Protein AF-A0A6G4CLY7-F1 (afdb_monomer)

Mean predicted aligned error: 5.32 Å

Organism: Escherichia coli (NCBI:txid562)

Secondary structure (DSSP, 8-state):
--------HHHHHHHHHHHHHHHHHHHHHTT-HHHH---HHHHHHHHHHH---TT-EEEETT-TTSHHHHHHHHHHHHH-S-TT---EEEE--S-HHHHHHHHHHHH-

InterPro domains:
  IPR003356 DNA methylase, adenine-specific [PF02384] (19-108)
  IPR029063 S-adenosyl-L-methionine-dependent methyltransferase superfamily [G3DSA:3.40.50.150] (15-108)
  IPR029063 S-adenosyl-L-methionine-dependent methyltransferase superfamily [SSF53335] (11-108)
  IPR051537 DNA Adenine N(4)/N(6)-Methyltransferase [PTHR42933] (18-107)

Radius of gyration: 15.2 Å; Cα contacts (8 Å, |Δi|>4): 115; chains: 1; bounding box: 43×25×37 Å

pLDDT: mean 87.93, std 9.93, range [48.12, 97.5]

Nearest PDB structures (foldseek):
  3ufb-assembly1_A  TM=7.693E-01  e=2.937E-07  Vibrio vulnificus YJ016
  2okc-assembly1_A  TM=8.956E-01  e=2.846E-05  Bacteroides thetaiotaomicron VPI-5482
  7vs4-assembly1_A  TM=7.958E-01  e=9.723E-05  Aquipseudomonas alcaligenes
  2y7h-assembly1_C  TM=7.646E-01  e=4.365E-04  Escherichia coli

Solvent-accessible surface area (backbone atoms only — not comparable to full-atom values): 6368 Å² total; per-residue (Å²): 136,82,89,80,75,83,91,44,71,69,55,49,52,51,52,52,53,51,50,53,52,49,52,53,47,53,36,55,73,68,74,47,34,82,75,42,48,78,57,65,72,59,42,50,51,53,39,62,74,64,58,66,52,74,68,40,73,46,79,36,79,70,28,21,45,27,61,58,59,52,49,42,54,49,49,25,66,72,69,49,89,53,95,80,65,48,69,45,80,45,72,37,47,94,46,68,66,32,43,54,45,17,52,55,58,71,74,106

Foldseek 3Di:
DDCPDDDDPVSVVVVVVVVVVVVCVVLVVVVNVVQADDPLVVLLVVLVVVQDEFPEEDEEASCRLNNNQVVNVVSHVVPDPDPPGDYHYYYHHPDPVRVVNNVVVVVD

Sequence (108 aa):
YSLSHIHSLTEFYQYANSYQSLILRMVNESGRSGEYVTPSALVQLMVEMLSPTDGTSIYDPACGTGGLLIESARYIKGNSLNKNFNYSLIGNDTSSFACLISIVNLLI

Structure (mmCIF, N/CA/C/O backbone):
data_AF-A0A6G4CLY7-F1
#
_entry.id   AF-A0A6G4CLY7-F1
#
loop_
_atom_site.group_PDB
_atom_site.id
_atom_site.type_symbol
_atom_site.label_atom_id
_atom_site.label_alt_id
_atom_site.label_comp_id
_atom_site.label_asym_id
_atom_site.label_entity_id
_atom_site.label_seq_id
_atom_site.pdbx_PDB_ins_code
_atom_site.Cartn_x
_atom_site.Cartn_y
_atom_site.Cartn_z
_atom_site.occupancy
_atom_site.B_iso_or_equiv
_atom_site.auth_seq_id
_atom_site.auth_comp_id
_atom_site.auth_asym_id
_atom_site.auth_atom_id
_atom_site.pdbx_PDB_model_num
ATOM 1 N N . TYR A 1 1 ? 26.958 4.292 0.784 1.00 48.12 1 TYR A N 1
ATOM 2 C CA . TYR A 1 1 ? 26.070 4.853 1.818 1.00 48.12 1 TYR A CA 1
ATOM 3 C C . TYR A 1 1 ? 26.128 3.936 3.027 1.00 48.12 1 TYR A C 1
ATOM 5 O O . TYR A 1 1 ? 25.861 2.753 2.868 1.00 48.12 1 TYR A O 1
ATOM 13 N N . SER A 1 2 ? 26.592 4.432 4.176 1.00 52.72 2 SER A N 1
ATOM 14 C CA . SER A 1 2 ? 26.592 3.677 5.438 1.00 52.72 2 SER A CA 1
ATOM 15 C C . SER A 1 2 ? 25.283 3.977 6.156 1.00 52.72 2 SER A C 1
ATOM 17 O O . SER A 1 2 ? 24.945 5.150 6.305 1.00 52.72 2 SER A O 1
ATOM 19 N N . LEU A 1 3 ? 24.529 2.951 6.551 1.00 60.19 3 LEU A N 1
ATOM 20 C CA . LEU A 1 3 ? 23.275 3.123 7.284 1.00 60.19 3 LEU A CA 1
ATOM 21 C C . LEU A 1 3 ? 23.597 3.362 8.769 1.00 60.19 3 LEU A C 1
ATOM 23 O O . LEU A 1 3 ? 23.448 2.477 9.608 1.00 60.19 3 LEU A O 1
ATOM 27 N N . SER A 1 4 ? 24.125 4.540 9.093 1.00 61.00 4 SER A N 1
ATOM 28 C CA . SER A 1 4 ? 24.464 4.910 10.467 1.00 61.00 4 SER A CA 1
ATOM 29 C C . SER A 1 4 ? 23.225 5.436 11.192 1.00 61.00 4 SER A C 1
ATOM 31 O O . SER A 1 4 ? 23.127 6.627 11.441 1.00 61.00 4 SER A O 1
ATOM 33 N N . HIS A 1 5 ? 22.308 4.522 11.520 1.00 72.81 5 HIS A N 1
ATOM 34 C CA . HIS A 1 5 ? 21.140 4.720 12.391 1.00 72.81 5 HIS A CA 1
ATOM 35 C C . HIS A 1 5 ? 20.031 5.667 11.882 1.00 72.81 5 HIS A C 1
ATOM 37 O O . HIS A 1 5 ? 20.273 6.641 11.187 1.00 72.81 5 HIS A O 1
ATOM 43 N N . ILE A 1 6 ? 18.781 5.348 12.240 1.00 79.94 6 ILE A N 1
ATOM 44 C CA . ILE A 1 6 ? 17.612 6.217 12.042 1.00 79.94 6 ILE A CA 1
ATOM 45 C C . ILE A 1 6 ? 17.310 6.847 13.397 1.00 79.94 6 ILE A C 1
ATOM 47 O O . ILE A 1 6 ? 16.997 6.137 14.354 1.00 79.94 6 ILE A O 1
ATOM 51 N N . HIS A 1 7 ? 17.436 8.166 13.495 1.00 79.62 7 HIS A N 1
ATOM 52 C CA . HIS A 1 7 ? 17.404 8.881 14.770 1.00 79.62 7 HIS A CA 1
ATOM 53 C C . HIS A 1 7 ? 16.031 9.473 15.105 1.00 79.62 7 HIS A C 1
ATOM 55 O O . HIS A 1 7 ? 15.799 9.883 16.242 1.00 79.62 7 HIS A O 1
ATOM 61 N N . SER A 1 8 ? 15.105 9.529 14.141 1.00 89.06 8 SER A N 1
ATOM 62 C CA . SER A 1 8 ? 13.757 10.059 14.365 1.00 89.06 8 SER A CA 1
ATOM 63 C C . SER A 1 8 ? 12.707 9.478 13.415 1.00 89.06 8 SER A C 1
ATOM 65 O O . SER A 1 8 ? 13.018 9.033 12.311 1.00 89.06 8 SER A O 1
ATOM 67 N N . LEU A 1 9 ? 11.435 9.554 13.824 1.00 88.56 9 LEU A N 1
ATOM 68 C CA . LEU A 1 9 ? 10.279 9.249 12.967 1.00 88.56 9 LEU A CA 1
ATOM 69 C C . LEU A 1 9 ? 10.251 10.127 11.710 1.00 88.56 9 LEU A C 1
ATOM 71 O O . LEU A 1 9 ? 9.945 9.642 10.627 1.00 88.56 9 LEU A O 1
ATOM 75 N N . THR A 1 10 ? 10.609 11.406 11.833 1.00 89.62 10 THR A N 1
ATOM 76 C CA . THR A 1 10 ? 10.685 12.323 10.689 1.00 89.62 10 THR A CA 1
ATOM 77 C C . THR A 1 10 ? 11.703 11.846 9.658 1.00 89.62 10 THR A C 1
ATOM 79 O O . THR A 1 10 ? 11.415 11.844 8.465 1.00 89.62 10 THR A O 1
ATOM 82 N N . GLU A 1 11 ? 12.874 11.401 10.115 1.00 88.25 11 GLU A N 1
ATOM 83 C CA . GLU A 1 11 ? 13.924 10.863 9.250 1.00 88.25 11 GLU A CA 1
ATOM 84 C C . GLU A 1 11 ? 13.478 9.557 8.571 1.00 88.25 11 GLU A C 1
ATOM 86 O O . GLU A 1 11 ? 13.647 9.396 7.364 1.00 88.25 11 GLU A O 1
ATOM 91 N N . PHE A 1 12 ? 12.811 8.664 9.313 1.00 89.50 12 PHE A N 1
ATOM 92 C CA . PHE A 1 12 ? 12.209 7.453 8.748 1.00 89.50 12 PHE A CA 1
ATOM 93 C C . PHE A 1 12 ? 11.241 7.778 7.599 1.00 89.50 12 PHE A C 1
ATOM 95 O O . PHE A 1 12 ? 11.381 7.234 6.503 1.00 89.50 12 PHE A O 1
A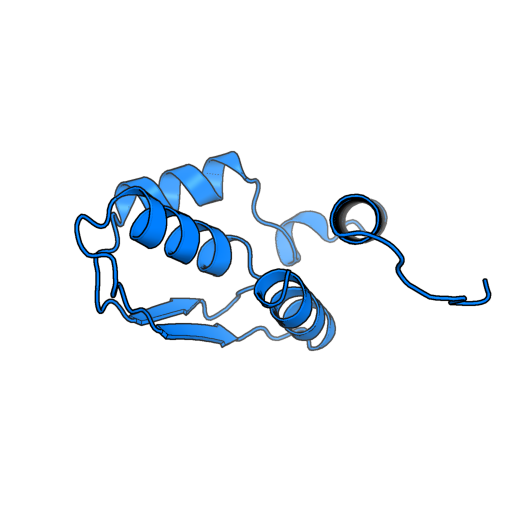TOM 102 N N . TYR A 1 13 ? 10.307 8.713 7.809 1.00 89.25 13 TYR A N 1
ATOM 103 C CA . TYR A 1 13 ? 9.355 9.113 6.769 1.00 89.25 13 TYR A CA 1
ATOM 104 C C . TYR A 1 13 ? 10.031 9.797 5.572 1.00 89.25 13 TYR A C 1
ATOM 106 O O . TYR A 1 13 ? 9.582 9.634 4.438 1.00 89.25 13 TYR A O 1
ATOM 114 N N . GLN A 1 14 ? 11.130 10.530 5.775 1.00 89.94 14 GLN A N 1
ATOM 115 C CA . GLN A 1 14 ? 11.913 11.085 4.667 1.00 89.94 14 GLN A CA 1
ATOM 116 C C . GLN A 1 14 ? 12.541 9.986 3.801 1.00 89.94 14 GLN A C 1
ATOM 118 O O . GLN A 1 14 ? 12.481 10.069 2.569 1.00 89.94 14 GLN A O 1
ATOM 123 N N . TYR A 1 15 ? 13.094 8.936 4.415 1.00 90.06 15 TYR A N 1
ATOM 124 C CA . TYR A 1 15 ? 13.619 7.788 3.673 1.00 90.06 15 TYR A CA 1
ATOM 125 C C . TYR A 1 15 ? 12.513 7.005 2.969 1.00 90.06 15 TYR A C 1
ATOM 127 O O . TYR A 1 15 ? 12.680 6.665 1.801 1.00 90.06 15 TYR A O 1
ATOM 135 N N . ALA A 1 16 ? 11.370 6.791 3.623 1.00 89.44 16 ALA A N 1
ATOM 136 C CA . ALA A 1 16 ? 10.201 6.164 3.012 1.00 89.44 16 ALA A CA 1
ATOM 137 C C . ALA A 1 16 ? 9.720 6.925 1.762 1.00 89.44 16 ALA A C 1
ATOM 139 O O . ALA A 1 16 ? 9.525 6.335 0.700 1.00 89.44 16 ALA A O 1
ATOM 140 N N . ASN A 1 17 ? 9.620 8.255 1.844 1.00 89.50 17 ASN A N 1
ATOM 141 C CA . ASN A 1 17 ? 9.249 9.096 0.703 1.00 89.50 17 ASN A CA 1
ATOM 142 C C . ASN A 1 17 ? 10.299 9.062 -0.418 1.00 89.50 17 ASN A C 1
ATOM 144 O O . ASN A 1 17 ? 9.957 9.057 -1.605 1.00 89.50 17 ASN A O 1
ATOM 148 N N . SER A 1 18 ? 11.584 9.022 -0.054 1.00 91.06 18 SER A N 1
ATOM 149 C CA . SER A 1 18 ? 12.685 8.899 -1.015 1.00 91.06 18 SER A CA 1
ATOM 150 C C . SER A 1 18 ? 12.642 7.549 -1.731 1.00 91.06 18 SER A C 1
ATOM 152 O O . SER A 1 18 ? 12.758 7.502 -2.953 1.00 91.06 18 SER A O 1
ATOM 154 N N . TYR A 1 19 ? 12.398 6.465 -0.992 1.00 91.12 19 TYR A N 1
ATOM 155 C CA . TYR A 1 19 ? 12.182 5.126 -1.531 1.00 91.12 19 TYR A CA 1
ATOM 156 C C . TYR A 1 19 ? 11.015 5.110 -2.523 1.00 91.12 19 TYR A C 1
ATOM 158 O O . TYR A 1 19 ? 11.206 4.718 -3.674 1.00 91.12 19 TYR A O 1
ATOM 166 N N . GLN A 1 20 ? 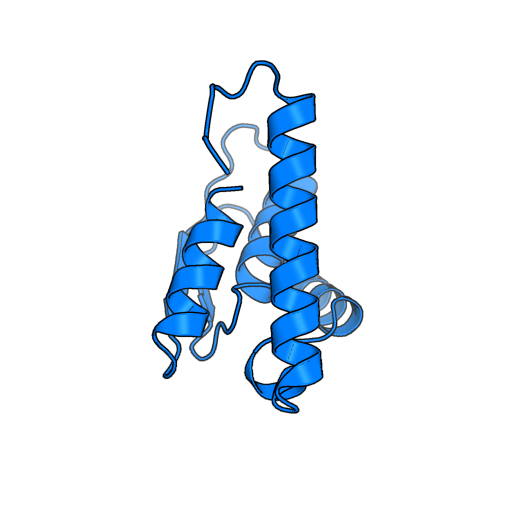9.849 5.634 -2.134 1.00 85.06 20 GLN A N 1
ATOM 167 C CA . GLN A 1 20 ? 8.682 5.700 -3.015 1.00 85.06 20 GLN A CA 1
ATOM 168 C C . GLN A 1 20 ? 8.984 6.478 -4.304 1.00 85.06 20 GLN A C 1
ATOM 170 O O . GLN A 1 20 ? 8.621 6.056 -5.402 1.00 85.06 20 GLN A O 1
ATOM 175 N N . SER A 1 21 ? 9.701 7.597 -4.186 1.00 87.25 21 SER A N 1
ATOM 176 C CA . SER A 1 21 ? 10.108 8.412 -5.334 1.00 87.25 21 SER A CA 1
ATOM 177 C C . SER A 1 21 ? 11.049 7.659 -6.278 1.00 87.25 21 SER A C 1
ATOM 179 O O . SER A 1 21 ? 10.929 7.790 -7.496 1.00 87.25 21 SER A O 1
ATOM 181 N N . LEU A 1 22 ? 11.976 6.863 -5.736 1.00 88.94 22 LEU A N 1
ATOM 182 C CA . LEU A 1 22 ? 12.887 6.035 -6.527 1.00 88.94 22 LEU A CA 1
ATOM 183 C C . LEU A 1 22 ? 12.138 4.925 -7.265 1.00 88.94 22 LEU A C 1
ATOM 185 O O . LEU A 1 22 ? 12.374 4.744 -8.457 1.00 88.94 22 LEU A O 1
ATOM 189 N N . ILE A 1 23 ? 11.199 4.242 -6.602 1.00 85.12 23 ILE A N 1
ATOM 190 C CA . ILE A 1 23 ? 10.361 3.224 -7.246 1.00 85.12 23 ILE A CA 1
ATOM 191 C C . ILE A 1 23 ? 9.572 3.832 -8.406 1.00 85.12 23 ILE A C 1
ATOM 193 O O . ILE A 1 23 ? 9.616 3.304 -9.514 1.00 85.12 23 ILE A O 1
ATOM 197 N N . LEU A 1 24 ? 8.914 4.975 -8.192 1.00 82.31 24 LEU A N 1
ATOM 198 C CA . LEU A 1 24 ? 8.165 5.657 -9.251 1.00 82.31 24 LEU A CA 1
ATOM 199 C C . LEU A 1 24 ? 9.061 6.051 -10.433 1.00 82.31 24 LEU A C 1
ATOM 201 O O . LEU A 1 24 ? 8.659 5.889 -11.584 1.00 82.31 24 LEU A O 1
ATOM 205 N N . ARG A 1 25 ? 10.284 6.532 -10.172 1.00 85.25 25 ARG A N 1
ATOM 206 C CA . ARG A 1 25 ? 11.257 6.836 -11.234 1.00 85.25 25 ARG A CA 1
ATOM 207 C C . ARG A 1 25 ? 11.664 5.588 -12.005 1.00 85.25 25 ARG A C 1
ATOM 209 O O . ARG A 1 25 ? 11.554 5.598 -13.223 1.00 85.25 25 ARG A O 1
ATOM 216 N N . MET A 1 26 ? 12.044 4.509 -11.320 1.00 83.38 26 MET A N 1
ATOM 217 C CA . MET A 1 26 ? 12.416 3.244 -11.964 1.00 83.38 26 MET A CA 1
ATOM 218 C C . MET A 1 26 ? 11.288 2.694 -12.841 1.00 83.38 26 MET A C 1
ATOM 220 O O . MET A 1 26 ? 11.515 2.271 -13.973 1.00 83.38 26 MET A O 1
ATOM 224 N N . VAL A 1 27 ? 10.060 2.723 -12.323 1.00 78.62 27 VAL A N 1
ATOM 225 C CA . VAL A 1 27 ? 8.869 2.253 -13.031 1.00 78.62 27 VAL A CA 1
ATOM 226 C C . VAL A 1 27 ? 8.618 3.096 -14.287 1.00 78.62 27 VAL A C 1
ATOM 228 O O . VAL A 1 27 ? 8.411 2.535 -15.363 1.00 78.62 27 VAL A O 1
ATOM 231 N N . ASN A 1 28 ? 8.721 4.422 -14.190 1.00 79.19 28 ASN A N 1
ATOM 232 C CA . ASN A 1 28 ? 8.559 5.321 -15.335 1.00 79.19 28 ASN A CA 1
ATOM 233 C 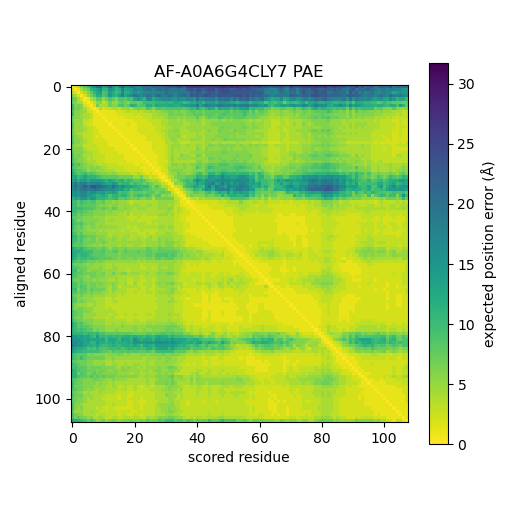C . ASN A 1 28 ? 9.679 5.170 -16.376 1.00 79.19 28 ASN A C 1
ATOM 235 O O . ASN A 1 28 ? 9.399 5.116 -17.571 1.00 79.19 28 ASN A O 1
ATOM 239 N N . GLU A 1 29 ? 10.934 5.065 -15.937 1.00 81.19 29 GLU A N 1
ATOM 240 C CA . GLU A 1 29 ? 12.105 4.918 -16.811 1.00 81.19 29 GLU A CA 1
ATOM 241 C C . GLU A 1 29 ? 12.133 3.564 -17.530 1.00 81.19 29 GLU A C 1
ATOM 243 O O . GLU A 1 29 ? 12.594 3.477 -18.665 1.00 81.19 29 GLU A O 1
ATOM 248 N N . SER A 1 30 ? 11.588 2.510 -16.913 1.00 76.69 30 SER A N 1
ATOM 249 C CA . SER A 1 30 ? 11.497 1.180 -17.529 1.00 76.69 30 SER A CA 1
ATOM 250 C C . SER A 1 30 ? 10.511 1.099 -18.703 1.00 76.69 30 SER A C 1
ATOM 252 O O . SER A 1 30 ? 10.503 0.101 -19.422 1.00 76.69 30 SER A O 1
ATOM 254 N N . GLY A 1 31 ? 9.645 2.106 -18.880 1.00 68.62 31 GLY A N 1
ATOM 255 C CA . GLY A 1 31 ? 8.556 2.080 -19.861 1.00 68.62 31 GLY A CA 1
ATOM 256 C C . GLY A 1 31 ? 7.420 1.105 -19.519 1.00 68.62 31 GLY A C 1
ATOM 257 O O . GLY A 1 31 ? 6.500 0.943 -20.315 1.00 68.62 31 GLY A O 1
ATOM 258 N N . ARG A 1 32 ? 7.454 0.468 -18.341 1.00 67.38 32 ARG A N 1
ATOM 259 C CA . ARG A 1 32 ? 6.466 -0.524 -17.875 1.00 67.38 32 ARG A CA 1
ATOM 260 C C . ARG A 1 32 ? 5.544 0.050 -16.798 1.00 67.38 32 ARG A C 1
ATOM 262 O O . ARG A 1 32 ? 5.075 -0.663 -15.916 1.00 67.38 32 ARG A O 1
ATOM 269 N N . SER A 1 33 ? 5.288 1.357 -16.842 1.00 61.84 33 SER A N 1
ATOM 270 C CA . SER A 1 33 ? 4.599 2.065 -15.760 1.00 61.84 33 SER A CA 1
ATOM 271 C C . SER A 1 33 ? 3.192 1.550 -15.467 1.00 61.84 33 SER A C 1
ATOM 273 O O . SER A 1 33 ? 2.846 1.376 -14.302 1.00 61.84 33 SER A O 1
ATOM 275 N N . GLY A 1 34 ? 2.428 1.207 -16.507 1.00 61.38 34 GLY A N 1
ATOM 276 C CA . GLY A 1 34 ? 1.086 0.634 -16.370 1.00 61.38 34 GLY A CA 1
ATOM 277 C C . GLY A 1 34 ? 1.039 -0.830 -15.914 1.00 61.38 34 GLY A C 1
ATOM 278 O O . GLY A 1 34 ? -0.034 -1.304 -15.566 1.00 61.38 34 GLY A O 1
ATOM 279 N N . GLU A 1 35 ? 2.170 -1.543 -15.909 1.00 68.44 35 GLU A N 1
ATOM 280 C CA . GLU A 1 35 ? 2.262 -2.930 -15.419 1.00 68.44 35 GLU A CA 1
ATOM 281 C C . GLU A 1 35 ? 2.480 -2.975 -13.899 1.00 68.44 35 GLU A C 1
ATOM 283 O O . GLU A 1 35 ? 2.106 -3.945 -13.252 1.00 68.44 35 GLU A O 1
ATOM 288 N N . TYR A 1 36 ? 3.066 -1.919 -13.323 1.00 68.94 36 TYR A N 1
ATOM 289 C CA . TYR A 1 36 ? 3.476 -1.904 -11.916 1.00 68.94 36 TYR A CA 1
ATOM 290 C C . TYR A 1 36 ? 2.692 -0.925 -11.044 1.00 68.94 36 TYR A C 1
ATOM 292 O 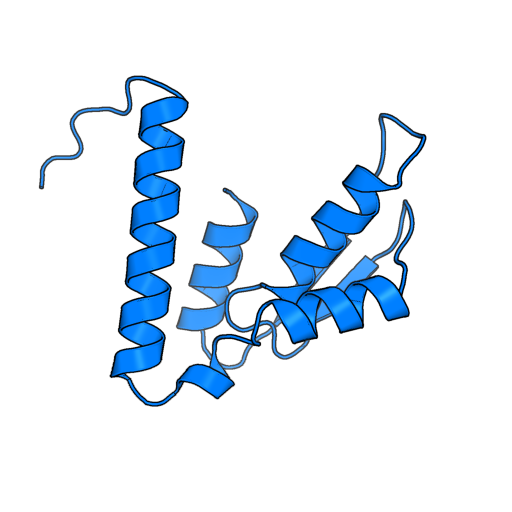O . TYR A 1 36 ? 2.537 -1.179 -9.848 1.00 68.94 36 TYR A O 1
ATOM 300 N N . VAL A 1 37 ? 2.223 0.198 -11.600 1.00 77.62 37 VAL A N 1
ATOM 301 C CA . VAL A 1 37 ? 1.589 1.267 -10.821 1.00 77.62 37 VAL A CA 1
ATOM 302 C C . VAL A 1 37 ? 0.313 1.750 -11.501 1.00 77.62 37 VAL A C 1
ATOM 304 O O . VAL A 1 37 ? 0.337 2.400 -12.545 1.00 77.62 37 VAL A O 1
ATOM 307 N N . THR A 1 38 ? -0.813 1.510 -10.838 1.00 86.44 38 THR A N 1
ATOM 308 C CA . THR A 1 38 ? -2.089 2.143 -11.176 1.00 86.44 38 THR A CA 1
ATOM 309 C C . THR A 1 38 ? -2.066 3.615 -10.740 1.00 86.44 38 THR A C 1
ATOM 311 O O . THR A 1 38 ? -1.691 3.896 -9.597 1.00 86.44 38 THR A O 1
ATOM 314 N N . PRO A 1 39 ? -2.478 4.579 -11.589 1.00 87.94 39 PRO A N 1
ATOM 315 C CA . PRO A 1 39 ? -2.549 5.987 -11.201 1.00 87.94 39 PRO A CA 1
ATOM 316 C C . PRO A 1 39 ? -3.412 6.204 -9.951 1.00 87.94 39 PRO A C 1
ATOM 318 O O . PRO A 1 39 ? -4.523 5.680 -9.869 1.00 87.94 39 PRO A O 1
ATOM 321 N N . SER A 1 40 ? -2.942 7.026 -9.005 1.00 88.69 40 SER A N 1
ATOM 322 C CA . SER A 1 40 ? -3.587 7.198 -7.691 1.00 88.69 40 SER A CA 1
ATOM 323 C C . SER A 1 40 ? -5.059 7.605 -7.768 1.00 88.69 40 SER A C 1
ATOM 325 O O . SER A 1 40 ? -5.860 7.120 -6.980 1.00 88.69 40 SER A O 1
ATOM 327 N N . ALA A 1 41 ? -5.435 8.440 -8.742 1.00 93.69 41 ALA A N 1
ATOM 328 C CA . ALA A 1 41 ? -6.825 8.854 -8.935 1.00 93.69 41 ALA A CA 1
ATOM 329 C C . ALA A 1 41 ? -7.750 7.673 -9.280 1.00 93.69 41 ALA A C 1
ATOM 331 O O . ALA A 1 41 ? -8.888 7.624 -8.825 1.00 93.69 41 ALA A O 1
ATOM 332 N N . LEU A 1 42 ? -7.258 6.702 -10.059 1.00 94.06 42 LEU A N 1
ATOM 333 C CA . LEU A 1 42 ? -8.028 5.508 -10.401 1.00 94.06 42 LEU A CA 1
ATOM 334 C C . LEU A 1 42 ? -8.128 4.559 -9.205 1.00 94.06 42 LEU A C 1
ATOM 336 O O . LEU A 1 42 ? -9.192 4.001 -8.962 1.00 94.06 42 LEU A O 1
ATOM 340 N N . VAL A 1 43 ? -7.044 4.420 -8.437 1.00 95.12 43 VAL A N 1
ATOM 341 C CA . VAL A 1 43 ? -7.042 3.635 -7.195 1.00 95.12 43 VAL A CA 1
ATOM 342 C C . VAL A 1 43 ? -8.066 4.188 -6.202 1.00 95.12 43 VAL A C 1
ATOM 344 O O . VAL A 1 43 ? -8.897 3.433 -5.709 1.00 95.12 43 VAL A O 1
ATOM 347 N N . GLN A 1 44 ? -8.043 5.499 -5.952 1.00 96.25 44 GLN A N 1
ATOM 348 C CA . GLN A 1 44 ? -8.991 6.168 -5.057 1.00 96.25 44 GLN A CA 1
ATOM 349 C C . GLN A 1 44 ? -10.429 5.964 -5.518 1.00 96.25 44 GLN A C 1
ATOM 351 O O . GLN A 1 44 ? -11.256 5.507 -4.735 1.00 96.25 44 GLN A O 1
ATOM 356 N N . LEU A 1 45 ? -10.701 6.193 -6.806 1.00 97.50 45 LEU A N 1
ATOM 357 C CA . LEU A 1 45 ? -12.024 5.967 -7.382 1.00 97.50 45 LEU A CA 1
ATOM 358 C C . LEU A 1 45 ? -12.502 4.522 -7.168 1.00 97.50 45 LEU A C 1
ATOM 360 O O . LEU A 1 45 ? -13.633 4.307 -6.743 1.00 97.50 45 LEU A O 1
ATOM 364 N N . MET A 1 46 ? -11.652 3.527 -7.440 1.00 96.69 46 MET A N 1
ATOM 365 C CA . MET A 1 46 ? -12.000 2.116 -7.249 1.00 96.69 46 MET A CA 1
ATOM 366 C C . MET A 1 46 ? -12.320 1.799 -5.786 1.00 96.69 46 MET A C 1
ATOM 368 O O . MET A 1 46 ? -13.321 1.139 -5.510 1.00 96.69 46 MET A O 1
ATOM 372 N N . VAL A 1 47 ? -11.503 2.276 -4.845 1.00 97.44 47 VAL A N 1
ATOM 373 C CA . VAL A 1 47 ? -11.722 2.041 -3.411 1.00 97.44 47 VAL A CA 1
ATOM 374 C C . VAL A 1 47 ? -12.985 2.742 -2.918 1.00 97.44 47 VAL A C 1
ATOM 376 O O . VAL A 1 47 ? -13.769 2.129 -2.198 1.00 97.44 47 VAL A O 1
ATOM 379 N N . GLU A 1 48 ? -13.228 3.983 -3.341 1.00 96.94 48 GLU A N 1
ATOM 380 C CA . GLU A 1 48 ? -14.455 4.715 -3.017 1.00 96.94 48 GLU A CA 1
ATOM 381 C C . GLU A 1 48 ? -15.696 3.984 -3.539 1.00 96.94 48 GLU A C 1
ATOM 383 O O . GLU A 1 48 ? -16.662 3.808 -2.799 1.00 96.94 48 GLU A O 1
ATOM 388 N N . MET A 1 49 ? -15.659 3.484 -4.777 1.00 97.06 49 MET A N 1
ATOM 389 C CA . MET A 1 49 ? -16.761 2.707 -5.350 1.00 97.06 49 MET A CA 1
ATOM 390 C C . MET A 1 49 ? -17.007 1.385 -4.615 1.00 97.06 49 MET A C 1
ATOM 392 O O . MET A 1 49 ? -18.157 0.973 -4.478 1.00 97.06 49 MET A O 1
ATOM 396 N N . LEU A 1 50 ? -15.947 0.713 -4.154 1.00 96.12 50 LEU A N 1
ATOM 397 C CA . LEU A 1 50 ? -16.059 -0.539 -3.401 1.00 96.12 50 LEU A CA 1
ATOM 398 C C . LEU A 1 50 ? -16.493 -0.314 -1.948 1.00 96.12 50 LEU A C 1
ATOM 400 O O . LEU A 1 50 ? -17.134 -1.192 -1.375 1.00 96.12 50 LEU A O 1
ATOM 404 N N . SER A 1 51 ? -16.153 0.840 -1.364 1.00 96.19 51 SER A N 1
ATOM 405 C CA . SER A 1 51 ? -16.488 1.231 0.011 1.00 96.19 51 SER A CA 1
ATOM 406 C C . SER A 1 51 ? -16.248 0.111 1.047 1.00 96.19 51 SER A C 1
ATOM 408 O O . SER A 1 51 ? -17.178 -0.273 1.763 1.00 96.19 51 SER A O 1
ATOM 410 N N . PRO A 1 52 ? -15.030 -0.465 1.136 1.00 96.19 52 PRO A N 1
ATOM 411 C CA . PRO A 1 52 ? -14.772 -1.587 2.034 1.00 96.19 52 PRO A CA 1
ATOM 412 C C . PRO A 1 52 ? -14.949 -1.186 3.508 1.00 96.19 52 PRO A C 1
ATOM 414 O O . PRO A 1 52 ? -14.585 -0.081 3.914 1.00 96.19 52 PRO A O 1
ATOM 417 N N . THR A 1 53 ? -15.481 -2.102 4.322 1.00 93.88 53 THR A N 1
ATOM 418 C CA . THR A 1 53 ? -15.794 -1.872 5.745 1.00 93.88 53 THR A CA 1
ATOM 419 C C . THR A 1 53 ? -14.925 -2.712 6.682 1.00 93.88 53 THR A C 1
ATOM 421 O O . THR A 1 53 ? -14.212 -3.619 6.244 1.00 93.88 53 THR A O 1
ATOM 424 N N . ASP A 1 54 ? -15.022 -2.459 7.989 1.00 93.62 54 ASP A N 1
ATOM 425 C CA . ASP A 1 54 ? -14.400 -3.282 9.034 1.00 93.62 54 ASP A CA 1
ATOM 426 C C . ASP A 1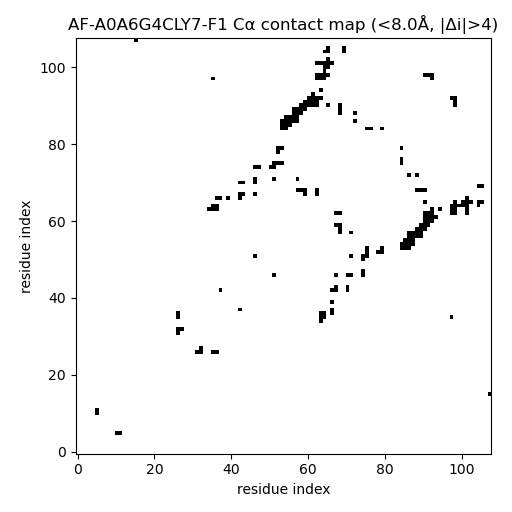 54 ? -14.674 -4.782 8.820 1.00 93.62 54 ASP A C 1
ATOM 428 O O . ASP A 1 54 ? -15.791 -5.189 8.492 1.00 93.62 54 ASP A O 1
ATOM 432 N N . GLY A 1 55 ? -13.648 -5.610 9.004 1.00 92.62 55 GLY A N 1
ATOM 433 C CA . GLY A 1 55 ? -13.707 -7.063 8.846 1.00 92.62 55 GLY A CA 1
ATOM 434 C C . GLY A 1 55 ? -13.575 -7.564 7.407 1.00 92.62 55 GLY A C 1
ATOM 435 O O . GLY A 1 55 ? -13.510 -8.775 7.198 1.00 92.62 55 GLY A O 1
ATOM 436 N N . THR A 1 56 ? -13.503 -6.672 6.416 1.00 94.06 56 THR A N 1
ATOM 437 C CA . THR A 1 56 ? -13.403 -7.064 5.003 1.00 94.06 56 THR A CA 1
ATOM 438 C C . THR A 1 56 ? -12.037 -7.685 4.688 1.00 94.06 56 THR A C 1
ATOM 440 O O . THR A 1 56 ? -10.989 -7.216 5.143 1.00 94.06 56 THR A O 1
ATOM 443 N N . SER A 1 57 ? -12.046 -8.743 3.872 1.00 95.75 57 SER A N 1
ATOM 444 C CA . SER A 1 57 ? -10.847 -9.265 3.215 1.00 95.75 57 SER A CA 1
ATOM 445 C C . SER A 1 57 ? -10.758 -8.684 1.806 1.00 95.75 57 SER A C 1
ATOM 447 O O . SER A 1 57 ? -11.710 -8.774 1.034 1.00 95.75 57 SER A O 1
ATOM 449 N N . ILE A 1 58 ? -9.625 -8.065 1.492 1.00 96.50 58 ILE A N 1
ATOM 450 C CA . ILE A 1 58 ? -9.346 -7.417 0.216 1.00 96.50 58 ILE A CA 1
ATOM 451 C C . ILE A 1 58 ? -8.320 -8.268 -0.517 1.00 96.50 58 ILE A C 1
ATOM 453 O O . ILE A 1 58 ? -7.251 -8.562 0.022 1.00 96.50 58 ILE A O 1
ATOM 457 N N . TYR A 1 59 ? -8.657 -8.652 -1.745 1.00 96.12 59 TYR A N 1
ATOM 458 C CA . TYR A 1 59 ? -7.803 -9.459 -2.600 1.00 96.12 59 TYR A CA 1
ATOM 459 C C . TYR A 1 59 ? -7.508 -8.743 -3.916 1.00 96.12 59 TYR A C 1
ATOM 461 O O . TYR A 1 59 ? -8.433 -8.326 -4.610 1.00 96.12 59 TYR A O 1
ATOM 469 N N . ASP A 1 60 ? -6.225 -8.652 -4.260 1.00 94.62 60 ASP A N 1
ATOM 470 C CA . ASP A 1 60 ? -5.744 -8.124 -5.535 1.00 94.62 60 ASP A CA 1
ATOM 471 C C . ASP A 1 60 ? -4.841 -9.164 -6.240 1.00 94.62 60 ASP A C 1
ATOM 473 O O . ASP A 1 60 ? -3.741 -9.450 -5.757 1.00 94.62 60 ASP A O 1
ATOM 477 N N . PRO A 1 61 ? -5.289 -9.783 -7.352 1.00 93.19 61 PRO A N 1
ATOM 478 C CA . PRO A 1 61 ? -4.536 -10.822 -8.057 1.00 93.19 61 PRO A CA 1
ATOM 479 C C . PRO A 1 61 ? -3.406 -10.288 -8.955 1.00 93.19 61 PRO A C 1
ATOM 481 O O . PRO A 1 61 ? -2.664 -11.102 -9.511 1.00 93.19 61 PRO A O 1
ATOM 484 N N . ALA A 1 62 ? -3.298 -8.967 -9.128 1.00 91.12 62 ALA A N 1
ATOM 485 C CA . ALA A 1 62 ? -2.245 -8.294 -9.886 1.00 91.12 62 ALA A CA 1
ATOM 486 C C . ALA A 1 62 ? -1.826 -7.022 -9.136 1.00 91.12 62 ALA A C 1
ATOM 488 O O . ALA A 1 62 ? -1.987 -5.900 -9.619 1.00 91.12 62 ALA A O 1
ATOM 489 N N . CYS A 1 63 ? -1.351 -7.214 -7.903 1.00 92.19 63 CYS A N 1
ATOM 490 C CA . CYS A 1 63 ? -1.225 -6.131 -6.940 1.00 92.19 63 CYS A CA 1
ATOM 491 C C . CYS A 1 63 ? -0.152 -5.099 -7.290 1.00 92.19 63 CYS A C 1
ATOM 493 O O . CYS A 1 63 ? -0.158 -4.012 -6.704 1.00 92.19 63 CYS A O 1
ATOM 495 N N . GLY A 1 64 ? 0.762 -5.395 -8.222 1.00 90.88 64 GLY A N 1
ATOM 496 C CA . GLY A 1 64 ? 1.838 -4.490 -8.594 1.00 90.88 64 GLY A CA 1
ATOM 497 C C . GLY A 1 64 ? 2.618 -4.040 -7.357 1.00 90.88 64 GLY A C 1
ATOM 498 O O . GLY A 1 64 ? 3.055 -4.850 -6.543 1.00 90.88 64 GLY A O 1
ATOM 499 N N . THR A 1 65 ? 2.756 -2.726 -7.169 1.00 91.25 65 THR A N 1
ATOM 500 C CA . THR A 1 65 ? 3.374 -2.140 -5.963 1.00 91.25 65 THR A CA 1
ATOM 501 C C . THR A 1 65 ? 2.442 -2.044 -4.741 1.00 91.25 65 THR A C 1
ATOM 503 O O . THR A 1 65 ? 2.778 -1.354 -3.778 1.00 91.25 65 THR A O 1
ATOM 506 N N . GLY A 1 66 ? 1.258 -2.661 -4.770 1.00 93.12 66 GLY A N 1
ATOM 507 C CA . GLY A 1 66 ? 0.313 -2.753 -3.649 1.00 93.12 66 GLY A CA 1
ATOM 508 C C . GLY A 1 66 ? -0.645 -1.571 -3.477 1.00 93.12 66 GLY A C 1
ATOM 509 O O . GLY A 1 66 ? -1.294 -1.461 -2.437 1.00 93.12 66 GLY A O 1
ATOM 510 N N . GLY A 1 67 ? -0.742 -0.671 -4.461 1.00 93.06 67 GLY A N 1
ATOM 511 C CA . GLY A 1 67 ? -1.460 0.604 -4.318 1.00 93.06 67 GLY A CA 1
ATOM 512 C C . GLY A 1 67 ? -2.929 0.456 -3.901 1.00 93.06 67 GLY A C 1
ATOM 513 O O . GLY A 1 67 ? -3.382 1.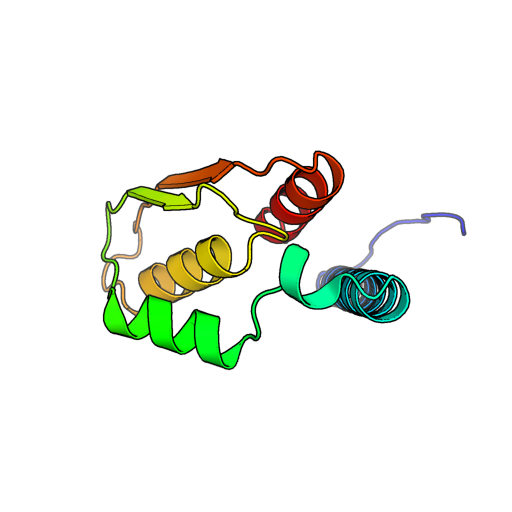160 -3.000 1.00 93.06 67 GLY A O 1
ATOM 514 N N . LEU A 1 68 ? -3.651 -0.497 -4.498 1.00 94.75 68 LEU A N 1
ATOM 515 C CA . LEU A 1 68 ? -5.066 -0.741 -4.201 1.00 94.75 68 LEU A CA 1
ATOM 516 C C . LEU A 1 68 ? -5.285 -1.298 -2.789 1.00 94.75 68 LEU A C 1
ATOM 518 O O . LEU A 1 68 ? -6.201 -0.870 -2.086 1.00 94.75 68 LEU A O 1
ATOM 522 N N . LEU A 1 69 ? -4.419 -2.215 -2.350 1.00 96.31 69 LEU A N 1
ATOM 523 C CA . LEU A 1 69 ? -4.480 -2.815 -1.015 1.00 96.31 69 LEU A CA 1
ATOM 524 C C . LEU A 1 69 ? -4.232 -1.771 0.077 1.00 96.31 69 LEU A C 1
ATOM 526 O O . LEU A 1 69 ? -4.964 -1.712 1.065 1.00 96.31 69 LEU A O 1
ATOM 530 N N . ILE A 1 70 ? -3.225 -0.920 -0.127 1.00 95.31 70 ILE A N 1
ATOM 531 C CA . ILE A 1 70 ? -2.873 0.158 0.801 1.00 95.31 70 ILE A CA 1
ATOM 532 C C . ILE A 1 70 ? -4.016 1.164 0.907 1.00 95.31 70 ILE A C 1
ATOM 534 O O . ILE A 1 70 ? -4.407 1.541 2.013 1.00 95.31 70 ILE A O 1
ATOM 538 N N . GLU A 1 71 ? -4.573 1.589 -0.226 1.00 96.50 71 GLU A N 1
ATOM 539 C CA . GLU A 1 71 ? -5.653 2.571 -0.220 1.00 96.50 71 GLU A CA 1
ATOM 540 C C . GLU A 1 71 ? -6.937 1.999 0.393 1.00 96.50 71 GLU A C 1
ATOM 542 O O . GLU A 1 71 ? -7.599 2.681 1.171 1.00 96.50 71 GLU A O 1
ATOM 547 N N . SER A 1 72 ? -7.228 0.716 0.164 1.00 96.50 72 SER A N 1
ATOM 548 C CA . SER A 1 72 ? -8.345 0.023 0.821 1.00 96.50 72 SER A CA 1
ATOM 549 C C . SER A 1 72 ? -8.189 0.005 2.345 1.00 96.50 72 SER A C 1
ATOM 551 O O . SER A 1 72 ? -9.133 0.305 3.075 1.00 96.50 72 SER A O 1
ATOM 553 N N . ALA A 1 73 ? -6.986 -0.289 2.845 1.00 95.00 73 ALA A N 1
ATOM 554 C CA . ALA A 1 73 ? -6.699 -0.265 4.277 1.00 95.00 73 ALA A CA 1
ATOM 555 C C . ALA A 1 73 ? -6.832 1.143 4.879 1.00 95.00 73 ALA A C 1
ATOM 557 O O . ALA A 1 73 ? -7.382 1.307 5.972 1.00 95.00 73 ALA A O 1
ATOM 558 N N . ARG A 1 74 ? -6.366 2.173 4.159 1.00 94.94 74 ARG A N 1
ATOM 5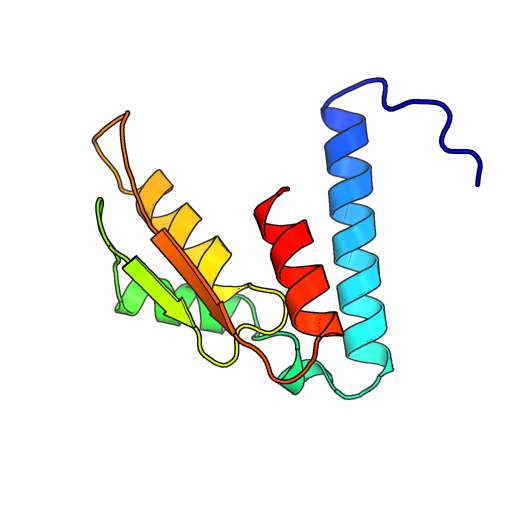59 C CA . ARG A 1 74 ? -6.536 3.578 4.562 1.00 94.94 74 ARG A CA 1
ATOM 560 C C . ARG A 1 74 ? -8.004 3.983 4.596 1.00 94.94 74 ARG A C 1
ATOM 562 O O . ARG A 1 74 ? -8.405 4.639 5.553 1.00 94.94 74 ARG A O 1
ATOM 569 N N . TYR A 1 75 ? -8.792 3.563 3.609 1.00 96.38 75 TYR A N 1
ATOM 570 C CA . TYR A 1 75 ? -10.224 3.840 3.547 1.00 96.38 75 TYR A CA 1
ATOM 571 C C . TYR A 1 75 ? -10.967 3.241 4.746 1.00 96.38 75 TYR A C 1
ATOM 573 O O . TYR A 1 75 ? -11.696 3.961 5.427 1.00 96.38 75 TYR A O 1
ATOM 581 N N . ILE A 1 76 ? -10.730 1.962 5.064 1.00 95.06 76 ILE A N 1
ATOM 582 C CA . ILE A 1 76 ? -11.323 1.309 6.245 1.00 95.06 76 ILE A CA 1
ATOM 583 C C . ILE A 1 76 ? -10.924 2.065 7.515 1.00 95.06 76 ILE A C 1
ATOM 585 O O . ILE A 1 76 ? -11.779 2.447 8.308 1.00 95.06 76 ILE A O 1
ATOM 589 N N . LYS A 1 77 ? -9.629 2.358 7.687 1.00 93.38 77 LYS A N 1
ATOM 590 C CA . LYS A 1 77 ? -9.120 3.083 8.860 1.00 93.38 77 LYS A CA 1
ATOM 591 C C . LYS A 1 77 ? -9.713 4.490 9.001 1.00 93.38 77 LYS A C 1
ATOM 593 O O . LYS A 1 77 ? -9.930 4.938 10.123 1.00 93.38 77 LYS A O 1
ATOM 598 N N . GLY A 1 78 ? -9.930 5.196 7.892 1.00 93.75 78 GLY A N 1
ATOM 599 C CA . GLY A 1 78 ? -10.484 6.552 7.878 1.00 93.75 78 GLY A CA 1
ATOM 600 C C . GLY A 1 78 ? -11.987 6.604 8.154 1.00 93.75 78 GLY A C 1
ATOM 601 O O . GLY A 1 78 ? -12.452 7.569 8.755 1.00 93.75 78 GLY A O 1
ATOM 602 N N . ASN A 1 79 ? -12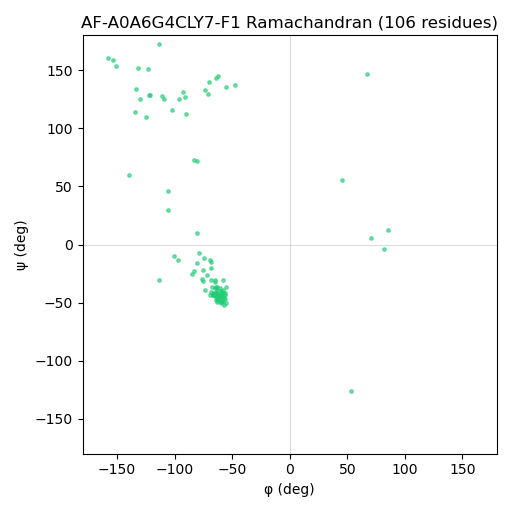.728 5.566 7.754 1.00 93.12 79 ASN A N 1
ATOM 603 C CA . ASN A 1 79 ? -14.185 5.500 7.891 1.00 93.12 79 ASN A CA 1
ATOM 604 C C . ASN A 1 79 ? -14.667 4.651 9.077 1.00 93.12 79 ASN A C 1
ATOM 606 O O . ASN A 1 79 ? -15.856 4.671 9.400 1.00 93.12 79 ASN A O 1
ATOM 610 N N . SER A 1 80 ? -13.779 3.908 9.740 1.00 90.44 80 SER A N 1
ATOM 611 C CA . SER A 1 80 ? -14.155 3.096 10.893 1.00 90.44 80 SER A CA 1
ATOM 612 C C . SER A 1 80 ? -14.476 3.957 12.115 1.00 90.44 80 SER A C 1
ATOM 614 O O . SER A 1 80 ? -13.687 4.795 12.552 1.00 90.44 80 SER A O 1
ATOM 616 N N . LEU A 1 81 ? -15.633 3.688 12.722 1.00 86.81 81 LEU A N 1
ATOM 617 C CA . LEU A 1 81 ? -16.011 4.225 14.032 1.00 86.81 81 LEU A CA 1
ATOM 618 C C . LEU A 1 81 ? -15.360 3.439 15.184 1.00 86.81 81 LEU A C 1
ATOM 620 O O . LEU A 1 81 ? -15.333 3.908 16.325 1.00 86.81 81 LEU A O 1
ATOM 624 N N . ASN A 1 82 ? -14.838 2.242 14.903 1.00 84.31 82 ASN A N 1
ATOM 625 C CA . ASN A 1 82 ? -14.234 1.361 15.890 1.00 84.31 82 ASN A CA 1
ATOM 626 C C . ASN A 1 82 ? -12.729 1.606 15.972 1.00 84.31 82 ASN A C 1
ATOM 628 O O . ASN A 1 82 ? -12.012 1.549 14.981 1.00 84.31 82 ASN A O 1
ATOM 632 N N . LYS A 1 83 ? -12.197 1.764 17.188 1.00 82.19 83 LYS A N 1
ATOM 633 C CA . LYS A 1 83 ? -10.735 1.816 17.387 1.00 82.19 83 LYS A CA 1
ATOM 634 C C . LYS A 1 83 ? -10.038 0.479 17.107 1.00 82.19 83 LYS A C 1
ATOM 636 O O . LYS A 1 83 ? -8.839 0.471 16.862 1.00 82.19 83 LYS A O 1
ATOM 641 N N . ASN A 1 84 ? -10.792 -0.620 17.136 1.00 86.44 84 ASN A N 1
ATOM 642 C CA . ASN A 1 84 ? -10.315 -1.982 16.895 1.00 86.44 84 ASN A CA 1
ATOM 643 C C . ASN A 1 84 ? -10.761 -2.482 15.513 1.00 86.44 84 ASN A C 1
ATOM 645 O O . ASN A 1 84 ? -11.302 -3.582 15.399 1.00 86.44 84 ASN A O 1
ATOM 649 N N . PHE A 1 85 ? -10.600 -1.657 14.479 1.00 86.56 85 PHE A N 1
ATOM 650 C CA . PHE A 1 85 ? -10.855 -2.086 13.108 1.00 86.56 85 PHE A CA 1
ATOM 651 C C . PHE A 1 85 ? -9.902 -3.224 12.722 1.00 86.56 85 PHE A C 1
ATOM 653 O O . PHE A 1 85 ? -8.742 -3.268 13.139 1.00 86.56 85 PHE A O 1
ATOM 660 N N . ASN A 1 86 ? -10.397 -4.154 11.915 1.00 91.19 86 ASN A N 1
ATOM 661 C CA . ASN A 1 86 ? -9.627 -5.262 11.370 1.00 91.19 86 ASN A CA 1
ATOM 662 C C . ASN A 1 86 ? -9.873 -5.382 9.864 1.00 91.19 86 ASN A C 1
ATOM 664 O O . ASN A 1 86 ? -10.930 -5.017 9.358 1.00 91.19 86 ASN A O 1
ATOM 668 N N . TYR A 1 87 ? -8.882 -5.896 9.146 1.00 93.56 87 TYR A N 1
ATOM 669 C CA . TYR A 1 87 ? -8.974 -6.217 7.726 1.00 93.56 87 TYR A CA 1
ATOM 670 C C . TYR A 1 87 ? -7.904 -7.253 7.376 1.00 93.56 87 TYR A C 1
ATOM 672 O O . TYR A 1 87 ? -6.920 -7.420 8.100 1.00 93.56 87 TYR A O 1
ATOM 680 N N . SER A 1 88 ? -8.089 -7.945 6.256 1.00 95.50 88 SER A N 1
ATOM 681 C CA . SER A 1 88 ? -7.086 -8.848 5.688 1.00 95.50 88 SER A CA 1
ATOM 682 C C . SER A 1 88 ? -6.744 -8.380 4.281 1.00 95.50 88 SER A C 1
ATOM 684 O O . SER A 1 88 ? -7.648 -8.153 3.485 1.00 95.50 88 SER A O 1
ATOM 686 N N . LEU A 1 89 ? -5.455 -8.217 3.985 1.00 96.12 89 LEU A N 1
ATOM 687 C CA . LEU A 1 89 ? -4.969 -7.823 2.664 1.00 96.12 89 LEU A CA 1
ATOM 688 C C . LEU A 1 89 ? -4.237 -9.005 2.044 1.00 96.12 89 LEU A C 1
ATOM 690 O O . LEU A 1 89 ? -3.337 -9.571 2.665 1.00 96.12 89 LEU A O 1
ATOM 694 N N . ILE A 1 90 ? -4.622 -9.368 0.828 1.00 95.81 90 ILE A N 1
ATOM 695 C CA . ILE A 1 90 ? -4.040 -10.480 0.087 1.00 95.81 90 ILE A CA 1
ATOM 696 C C . ILE A 1 90 ? -3.685 -9.955 -1.302 1.00 95.81 90 ILE A C 1
ATOM 698 O O . ILE A 1 90 ? -4.532 -9.396 -1.994 1.00 95.81 90 ILE A O 1
ATOM 702 N N . GLY A 1 91 ? -2.430 -10.124 -1.706 1.00 94.31 91 GLY A N 1
ATOM 703 C CA . GLY A 1 91 ? -1.930 -9.652 -2.992 1.00 94.31 91 GLY A CA 1
ATOM 704 C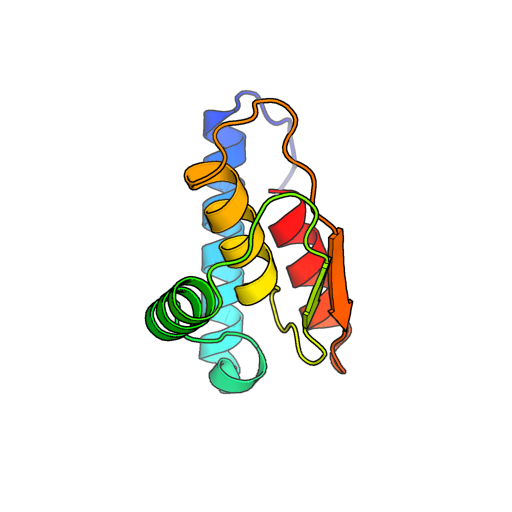 C . GLY A 1 91 ? -1.112 -10.726 -3.684 1.00 94.31 91 GLY A C 1
ATOM 705 O O . GLY A 1 91 ? -0.254 -11.332 -3.045 1.00 94.31 91 GLY A O 1
ATOM 706 N N . ASN A 1 92 ? -1.363 -10.937 -4.973 1.00 93.88 92 ASN A N 1
ATOM 707 C CA . ASN A 1 92 ? -0.511 -11.741 -5.841 1.00 93.88 92 ASN A CA 1
ATOM 708 C C . ASN A 1 92 ? -0.069 -10.896 -7.034 1.00 93.88 92 ASN A C 1
ATOM 710 O O . ASN A 1 92 ? -0.792 -10.012 -7.476 1.00 93.88 92 ASN A O 1
ATOM 714 N N . ASP A 1 93 ? 1.104 -11.202 -7.573 1.00 93.25 93 ASP A N 1
ATOM 715 C CA . ASP A 1 93 ? 1.559 -10.654 -8.843 1.00 93.25 93 ASP A CA 1
ATOM 716 C C . ASP A 1 93 ? 2.488 -11.666 -9.518 1.00 93.25 93 ASP A C 1
ATOM 718 O O . ASP A 1 93 ? 3.130 -12.485 -8.855 1.00 93.25 93 ASP A O 1
ATOM 722 N N . THR A 1 94 ? 2.567 -11.614 -10.843 1.00 91.44 94 THR A N 1
ATOM 723 C CA . THR A 1 94 ? 3.503 -12.446 -11.612 1.00 91.44 94 THR A CA 1
ATOM 724 C C . THR A 1 94 ? 4.953 -11.991 -11.439 1.00 91.44 94 THR A C 1
ATOM 726 O O . THR A 1 94 ? 5.875 -12.799 -11.554 1.00 91.44 94 THR A O 1
ATOM 729 N N . SER A 1 95 ? 5.170 -10.710 -11.128 1.00 88.44 95 SER A N 1
ATOM 730 C CA . SER A 1 95 ? 6.487 -10.143 -10.873 1.00 88.44 95 SER A CA 1
ATOM 731 C C . SER A 1 95 ? 6.853 -10.232 -9.394 1.00 88.44 95 SER A C 1
ATOM 733 O O . SER A 1 95 ? 6.330 -9.500 -8.550 1.00 88.44 95 SER A O 1
ATOM 735 N N . SER A 1 96 ? 7.857 -11.053 -9.077 1.00 88.25 96 SER A N 1
ATOM 736 C CA . SER A 1 96 ? 8.427 -11.127 -7.723 1.00 88.25 96 SER A CA 1
ATOM 737 C C . SER A 1 96 ? 8.956 -9.776 -7.230 1.00 88.25 96 SER A C 1
ATOM 739 O O . SER A 1 96 ? 8.931 -9.501 -6.033 1.00 88.25 96 SER A O 1
ATOM 741 N N . PHE A 1 97 ? 9.423 -8.919 -8.146 1.00 85.94 97 PHE A N 1
ATOM 742 C CA . PHE A 1 97 ? 9.894 -7.574 -7.815 1.00 85.94 97 PHE A CA 1
ATOM 743 C C . PHE A 1 97 ? 8.744 -6.660 -7.379 1.00 85.94 97 PHE A C 1
ATOM 745 O O . PHE A 1 97 ? 8.869 -5.955 -6.379 1.00 85.94 97 PHE A O 1
ATOM 752 N N . ALA A 1 98 ? 7.612 -6.713 -8.085 1.00 87.38 98 ALA A N 1
ATOM 753 C CA . ALA A 1 98 ? 6.417 -5.957 -7.727 1.00 87.38 98 ALA A CA 1
ATOM 754 C C . ALA A 1 98 ? 5.886 -6.387 -6.351 1.00 87.38 98 ALA A C 1
ATOM 756 O O . ALA A 1 98 ? 5.713 -5.549 -5.468 1.00 87.38 98 ALA A O 1
ATOM 757 N N . CYS A 1 99 ? 5.777 -7.700 -6.121 1.00 89.25 99 CYS A N 1
ATOM 758 C CA . CYS A 1 99 ? 5.354 -8.254 -4.835 1.00 89.25 99 CYS A CA 1
ATOM 759 C C . CYS A 1 99 ? 6.276 -7.820 -3.676 1.00 89.25 99 CYS A C 1
ATOM 761 O O . CYS A 1 99 ? 5.793 -7.398 -2.625 1.00 89.25 99 CYS A O 1
ATOM 763 N N . LEU A 1 100 ? 7.602 -7.824 -3.874 1.00 90.94 100 LEU A N 1
ATOM 764 C CA . LEU A 1 100 ? 8.548 -7.333 -2.866 1.00 90.94 100 LEU A CA 1
ATOM 765 C C . LEU A 1 100 ? 8.305 -5.856 -2.521 1.00 90.94 100 LEU A C 1
ATOM 767 O O . LEU A 1 100 ? 8.271 -5.499 -1.345 1.00 90.94 100 LEU A O 1
ATOM 771 N N . ILE A 1 101 ? 8.112 -5.006 -3.532 1.00 90.62 101 ILE A N 1
ATOM 772 C CA . ILE A 1 101 ? 7.790 -3.588 -3.325 1.00 90.62 101 ILE A CA 1
ATOM 773 C C . ILE A 1 101 ? 6.456 -3.440 -2.592 1.00 90.62 101 ILE A C 1
ATOM 775 O O . ILE A 1 101 ? 6.367 -2.654 -1.654 1.00 90.62 101 ILE A O 1
ATOM 779 N N . SER A 1 102 ? 5.435 -4.212 -2.974 1.00 92.38 102 SER A N 1
ATOM 780 C CA . SER A 1 102 ? 4.136 -4.209 -2.297 1.00 92.38 102 SER A CA 1
ATOM 781 C C . SER A 1 102 ? 4.273 -4.524 -0.809 1.00 92.38 102 SER A C 1
ATOM 783 O O . SER A 1 102 ? 3.630 -3.870 0.007 1.00 92.38 102 SER A O 1
ATOM 785 N N . ILE A 1 103 ? 5.113 -5.493 -0.436 1.00 92.62 103 ILE A N 1
ATOM 786 C CA . ILE A 1 103 ? 5.359 -5.832 0.973 1.00 92.62 103 ILE A CA 1
ATOM 787 C C . ILE A 1 103 ? 6.011 -4.656 1.701 1.00 92.62 103 ILE A C 1
ATOM 789 O O . ILE A 1 103 ? 5.557 -4.283 2.779 1.00 92.62 103 ILE A O 1
ATOM 793 N N . VAL A 1 104 ? 7.048 -4.048 1.118 1.00 92.62 104 VAL A N 1
ATOM 794 C CA . VAL A 1 104 ? 7.724 -2.894 1.733 1.00 92.62 104 VAL A CA 1
ATOM 795 C C . VAL A 1 104 ? 6.755 -1.723 1.901 1.00 92.62 104 VAL A C 1
ATOM 797 O O . VAL A 1 104 ? 6.702 -1.135 2.976 1.00 92.62 104 VAL A O 1
ATOM 800 N N . ASN A 1 105 ? 5.935 -1.433 0.892 1.00 91.81 105 ASN A N 1
ATOM 801 C CA . ASN A 1 105 ? 4.937 -0.368 0.956 1.00 91.81 105 ASN A CA 1
ATOM 802 C C . ASN A 1 105 ? 3.839 -0.623 1.995 1.00 91.81 105 ASN A C 1
ATOM 804 O O . ASN A 1 105 ? 3.301 0.330 2.541 1.00 91.81 105 ASN A O 1
ATOM 808 N N . LEU A 1 106 ? 3.493 -1.884 2.262 1.00 92.06 106 LEU A N 1
ATOM 809 C CA . LEU A 1 106 ? 2.529 -2.248 3.305 1.00 92.06 106 LEU A CA 1
ATOM 810 C C . LEU A 1 106 ? 3.108 -2.139 4.724 1.00 92.06 106 LEU A C 1
ATOM 812 O O . LEU A 1 106 ? 2.343 -2.044 5.682 1.00 92.06 106 LEU A O 1
ATOM 816 N N . LEU A 1 107 ? 4.435 -2.192 4.869 1.00 90.38 107 LEU A N 1
ATOM 817 C CA . LEU A 1 107 ? 5.125 -2.055 6.156 1.00 90.38 107 LEU A CA 1
ATOM 818 C C . LEU A 1 107 ? 5.335 -0.594 6.578 1.00 90.38 107 LEU A C 1
ATOM 820 O O . LEU A 1 107 ? 5.555 -0.341 7.763 1.00 90.38 107 LEU A O 1
ATOM 824 N N . ILE A 1 108 ? 5.321 0.331 5.615 1.00 85.12 108 ILE A N 1
ATOM 825 C CA . ILE A 1 108 ? 5.553 1.772 5.794 1.00 85.12 108 ILE A CA 1
ATOM 826 C C . ILE A 1 108 ? 4.226 2.492 6.052 1.00 85.12 108 ILE A C 1
ATOM 828 O O . ILE A 1 108 ? 4.191 3.304 7.004 1.00 85.12 108 ILE A O 1
#